Protein AF-A0A959JBS9-F1 (afdb_monomer_lite)

Radius of gyration: 13.2 Å; chains: 1; bounding box: 31×28×34 Å

pLDDT: mean 89.51, std 10.74, range [51.62, 97.69]

Structure (mmCIF, N/CA/C/O backbone):
data_AF-A0A959JBS9-F1
#
_entry.id   AF-A0A959JBS9-F1
#
loop_
_atom_site.group_PDB
_atom_site.id
_atom_site.type_symbol
_atom_site.label_atom_id
_atom_site.label_alt_id
_atom_site.label_comp_id
_atom_site.label_asym_id
_atom_site.label_entity_id
_atom_site.label_seq_id
_atom_site.pdbx_PDB_ins_code
_atom_site.Cartn_x
_atom_site.Cartn_y
_atom_site.Cartn_z
_atom_site.occupancy
_atom_site.B_iso_or_equiv
_atom_site.auth_seq_id
_atom_site.auth_comp_id
_atom_site.auth_asym_id
_atom_site.auth_atom_id
_atom_site.pdbx_PDB_model_num
ATOM 1 N N . MET A 1 1 ? 1.999 16.649 13.723 1.00 51.62 1 MET A N 1
ATOM 2 C CA . MET A 1 1 ? 1.954 15.556 12.730 1.00 51.62 1 MET A CA 1
ATOM 3 C C . MET A 1 1 ? 1.996 14.256 13.502 1.00 51.62 1 MET A C 1
ATOM 5 O O . MET A 1 1 ? 2.978 14.032 14.201 1.00 51.62 1 MET A O 1
ATOM 9 N N . ASP A 1 2 ? 0.934 13.455 13.435 1.00 60.19 2 ASP A N 1
ATOM 10 C CA . ASP A 1 2 ? 0.930 12.122 14.043 1.00 60.19 2 ASP A CA 1
ATOM 11 C C . ASP A 1 2 ? 1.984 11.254 13.348 1.00 60.19 2 ASP A C 1
ATOM 13 O O . ASP A 1 2 ? 2.067 11.214 12.117 1.00 60.19 2 ASP A O 1
ATOM 17 N N . LYS A 1 3 ? 2.834 10.591 14.133 1.00 76.19 3 LYS A N 1
ATOM 18 C CA . LYS A 1 3 ? 3.860 9.693 13.602 1.00 76.19 3 LYS A CA 1
ATOM 19 C C . LYS A 1 3 ? 3.189 8.391 13.168 1.00 76.19 3 LYS A C 1
ATOM 21 O O . LYS A 1 3 ? 2.610 7.698 13.996 1.00 76.19 3 LYS A O 1
ATOM 26 N N . ILE A 1 4 ? 3.296 8.057 11.885 1.00 83.06 4 ILE A N 1
ATOM 27 C CA . ILE A 1 4 ? 2.775 6.797 11.340 1.00 83.06 4 ILE A CA 1
ATOM 28 C C . ILE A 1 4 ? 3.695 5.655 11.755 1.00 83.06 4 ILE A C 1
ATOM 30 O O . ILE A 1 4 ? 4.914 5.737 11.579 1.00 83.06 4 ILE A O 1
ATOM 34 N N . ILE A 1 5 ? 3.107 4.589 12.291 1.00 88.75 5 ILE A N 1
ATOM 35 C CA . ILE A 1 5 ? 3.822 3.355 12.613 1.00 88.75 5 ILE A CA 1
ATOM 36 C C . ILE A 1 5 ? 3.785 2.473 11.365 1.00 88.75 5 ILE A C 1
ATOM 38 O O . ILE A 1 5 ? 2.729 1.990 10.979 1.00 88.75 5 ILE A O 1
ATOM 42 N N . SER A 1 6 ? 4.920 2.295 10.695 1.00 87.56 6 SER A N 1
ATOM 43 C CA . SER A 1 6 ? 4.997 1.515 9.457 1.00 87.56 6 SER A CA 1
ATOM 44 C C . 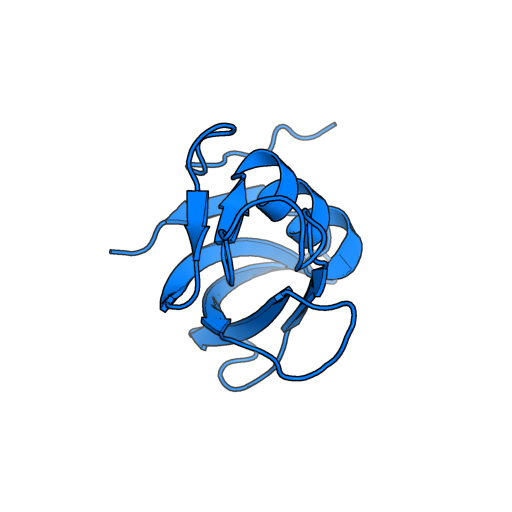SER A 1 6 ? 6.075 0.449 9.568 1.00 87.56 6 SER A C 1
ATOM 46 O O . SER A 1 6 ? 7.209 0.766 9.927 1.00 87.56 6 SER A O 1
ATOM 48 N N . GLN A 1 7 ? 5.734 -0.791 9.214 1.00 91.44 7 GLN A N 1
ATOM 49 C CA . GLN A 1 7 ? 6.707 -1.877 9.056 1.00 91.44 7 GLN A CA 1
ATOM 50 C C . GLN A 1 7 ? 7.391 -1.873 7.683 1.00 91.44 7 GLN A C 1
ATOM 52 O O . GLN A 1 7 ? 8.401 -2.558 7.515 1.00 91.44 7 GLN A O 1
ATOM 57 N N . LEU A 1 8 ? 6.880 -1.090 6.722 1.00 92.06 8 LEU A N 1
ATOM 58 C CA . LEU A 1 8 ? 7.521 -0.917 5.417 1.00 92.06 8 LEU A CA 1
ATOM 59 C C . LEU A 1 8 ? 8.928 -0.343 5.595 1.00 92.06 8 LEU A C 1
ATOM 61 O O . LEU A 1 8 ? 9.093 0.745 6.156 1.00 92.06 8 LEU A O 1
ATOM 65 N N . GLN A 1 9 ? 9.932 -1.056 5.093 1.00 93.94 9 GLN A N 1
ATOM 66 C CA . GLN A 1 9 ? 11.309 -0.584 5.076 1.00 93.94 9 GLN A CA 1
ATOM 67 C C . GLN A 1 9 ? 11.502 0.338 3.862 1.00 93.94 9 GLN A C 1
ATOM 69 O O . GLN A 1 9 ? 11.219 -0.080 2.739 1.00 93.94 9 GLN A O 1
ATOM 74 N N . PRO A 1 10 ? 11.999 1.581 4.033 1.00 90.75 10 PRO A N 1
ATOM 75 C CA . PRO A 1 10 ? 12.052 2.565 2.946 1.00 90.75 10 PRO A CA 1
ATOM 76 C C . PRO A 1 10 ? 12.757 2.091 1.667 1.00 90.75 10 PRO A C 1
ATOM 78 O O . PRO A 1 10 ? 12.330 2.457 0.574 1.00 90.75 10 PRO A O 1
ATOM 81 N N . ASN A 1 11 ? 13.802 1.271 1.812 1.00 90.75 11 ASN A N 1
ATOM 82 C CA . ASN A 1 11 ? 14.644 0.784 0.714 1.00 90.75 11 ASN A CA 1
ATOM 83 C C . ASN A 1 11 ? 14.304 -0.652 0.275 1.00 90.75 11 ASN A C 1
ATOM 85 O O . ASN A 1 11 ? 14.958 -1.191 -0.617 1.00 90.75 11 ASN A O 1
ATOM 89 N N . GLU A 1 12 ? 13.327 -1.296 0.915 1.00 93.62 12 GLU A N 1
ATOM 90 C CA . GLU A 1 12 ? 12.837 -2.606 0.486 1.00 93.62 12 GLU A CA 1
ATOM 91 C C . GLU A 1 12 ? 11.840 -2.434 -0.661 1.00 93.62 12 GLU A C 1
ATOM 93 O O . GLU A 1 12 ? 11.159 -1.410 -0.758 1.00 93.62 12 GLU A O 1
ATOM 98 N N . HIS A 1 13 ? 11.784 -3.427 -1.546 1.00 93.38 13 HIS A N 1
ATOM 99 C CA . HIS A 1 13 ? 10.907 -3.409 -2.708 1.00 93.38 13 HIS A CA 1
ATOM 100 C C . HIS A 1 13 ? 9.691 -4.293 -2.464 1.00 93.38 13 HIS A C 1
ATOM 102 O O . HIS A 1 13 ? 9.814 -5.437 -2.029 1.00 93.38 13 HIS A O 1
ATOM 108 N N . TYR A 1 14 ? 8.523 -3.758 -2.797 1.00 94.88 14 TYR A N 1
ATOM 109 C CA . TYR A 1 14 ? 7.239 -4.431 -2.665 1.00 94.88 14 TYR A CA 1
ATOM 110 C C . TYR A 1 14 ? 6.604 -4.579 -4.043 1.00 94.88 14 TYR A C 1
ATOM 112 O O . TYR A 1 14 ? 6.709 -3.682 -4.884 1.00 94.88 14 TYR A O 1
ATOM 120 N N . GLY A 1 15 ? 5.973 -5.726 -4.273 1.00 94.19 15 GLY A N 1
ATOM 121 C CA . GLY A 1 15 ? 5.447 -6.130 -5.572 1.00 94.19 15 GLY A CA 1
ATOM 122 C C . GLY A 1 15 ? 3.999 -6.596 -5.506 1.00 94.19 15 GLY A C 1
ATOM 123 O O . GLY A 1 15 ? 3.348 -6.556 -4.460 1.00 94.19 15 GLY A O 1
ATOM 124 N N . CYS A 1 16 ? 3.501 -7.101 -6.634 1.00 93.75 16 CYS A N 1
ATOM 125 C CA . CYS A 1 16 ? 2.206 -7.777 -6.661 1.00 93.75 16 CYS A CA 1
ATOM 126 C C . CYS A 1 16 ? 2.171 -8.944 -5.663 1.00 93.75 16 CYS A C 1
ATOM 128 O O . CYS A 1 16 ? 3.128 -9.705 -5.535 1.00 93.75 16 CYS A O 1
ATOM 130 N N . GLY A 1 17 ? 1.044 -9.102 -4.978 1.00 94.50 17 GLY A N 1
ATOM 131 C CA . GLY A 1 17 ? 0.845 -10.113 -3.946 1.00 94.50 17 GLY A CA 1
ATOM 132 C C . GLY A 1 17 ? 1.245 -9.665 -2.540 1.00 94.50 17 GLY A C 1
ATOM 133 O O . GLY A 1 17 ? 0.856 -10.330 -1.581 1.00 94.50 17 GLY A O 1
ATOM 134 N N . THR A 1 18 ? 1.954 -8.538 -2.381 1.00 96.44 18 THR A N 1
ATOM 135 C CA . THR A 1 18 ? 2.220 -7.965 -1.055 1.00 96.44 18 THR A CA 1
ATOM 136 C C . THR A 1 18 ? 0.900 -7.651 -0.354 1.00 96.44 18 THR A C 1
ATOM 138 O O . THR A 1 18 ? 0.030 -6.981 -0.915 1.00 96.44 18 THR A O 1
ATOM 141 N N . ARG A 1 19 ? 0.758 -8.138 0.884 1.00 97.62 19 ARG A N 1
ATOM 142 C CA . ARG A 1 19 ? -0.413 -7.902 1.730 1.00 97.62 19 ARG A CA 1
ATOM 143 C C . ARG A 1 19 ? -0.084 -6.914 2.833 1.00 97.62 19 ARG A C 1
ATOM 145 O O . ARG A 1 19 ? 0.939 -7.035 3.507 1.00 97.62 19 ARG A O 1
ATOM 152 N N . LEU A 1 20 ? -0.982 -5.962 3.022 1.00 97.06 20 LEU A N 1
ATOM 153 C CA . LEU A 1 20 ? -0.837 -4.873 3.973 1.00 97.06 20 LEU A CA 1
ATOM 154 C C . LEU A 1 20 ? -2.066 -4.833 4.858 1.00 97.06 20 LEU A C 1
ATOM 156 O O . LEU A 1 20 ? -3.184 -4.859 4.355 1.00 97.06 20 LEU A O 1
ATOM 160 N N . ARG A 1 21 ? -1.867 -4.705 6.162 1.00 97.25 21 ARG A N 1
ATOM 161 C CA . ARG A 1 21 ? -2.921 -4.277 7.069 1.00 97.25 21 ARG A CA 1
ATOM 162 C C . ARG A 1 21 ? -2.753 -2.790 7.309 1.00 97.25 21 ARG A C 1
ATOM 164 O O . ARG A 1 21 ? -1.706 -2.365 7.786 1.00 97.25 21 ARG A O 1
ATOM 171 N N . VAL A 1 22 ? -3.775 -2.015 6.983 1.00 96.75 22 VAL A N 1
ATOM 172 C CA . VAL A 1 22 ? -3.799 -0.568 7.184 1.00 96.75 22 VAL A CA 1
ATOM 173 C C . VAL A 1 22 ? -4.806 -0.252 8.278 1.00 96.75 22 VAL A C 1
ATOM 175 O O . VAL A 1 22 ? -5.932 -0.746 8.258 1.00 96.75 22 VAL A O 1
ATOM 178 N N . VAL A 1 23 ? -4.392 0.556 9.248 1.00 95.62 23 VAL A N 1
ATOM 179 C CA . VAL A 1 23 ? -5.281 1.157 10.246 1.00 95.62 23 VAL A CA 1
ATOM 180 C C . VAL A 1 23 ? -5.375 2.638 9.927 1.00 95.62 23 VAL A C 1
ATOM 182 O O . VAL A 1 23 ? -4.348 3.316 9.857 1.00 95.62 23 VAL A O 1
ATOM 185 N N . TYR A 1 24 ? -6.583 3.144 9.708 1.00 94.25 24 TYR A N 1
ATOM 186 C CA . TYR A 1 24 ? -6.823 4.508 9.236 1.00 94.25 24 TYR A CA 1
ATOM 187 C C . TYR A 1 24 ? -8.082 5.095 9.876 1.00 94.25 24 TYR A C 1
ATOM 189 O O . TYR A 1 24 ? -8.837 4.386 10.538 1.00 94.25 24 TYR A O 1
ATOM 197 N N . THR A 1 25 ? -8.286 6.406 9.738 1.00 91.75 25 THR A N 1
ATOM 198 C CA . THR A 1 25 ? -9.473 7.080 10.279 1.00 91.75 25 THR A CA 1
ATOM 199 C C . THR A 1 25 ? -10.369 7.563 9.146 1.00 91.75 25 THR A C 1
ATOM 201 O O . THR A 1 25 ? -9.935 8.374 8.328 1.00 91.75 25 THR A O 1
ATOM 204 N N . HIS A 1 26 ? -11.625 7.123 9.149 1.00 86.38 26 HIS A N 1
ATOM 205 C CA . HIS A 1 26 ? -12.671 7.539 8.218 1.00 86.38 26 HIS A CA 1
ATOM 206 C C . HIS A 1 26 ? -13.862 8.076 9.017 1.00 86.38 26 HIS A C 1
ATOM 208 O O . HIS A 1 26 ? -14.323 7.419 9.945 1.00 86.38 26 HIS A O 1
ATOM 214 N N . ASP A 1 27 ? -14.289 9.310 8.740 1.00 87.81 27 ASP A N 1
ATOM 215 C CA . ASP A 1 27 ? -15.379 9.994 9.459 1.00 87.81 27 ASP A CA 1
ATOM 216 C C . ASP A 1 27 ? -15.254 9.972 10.998 1.00 87.81 27 ASP A C 1
ATOM 218 O O . ASP A 1 27 ? -16.228 9.892 11.743 1.00 87.81 27 ASP A O 1
ATOM 222 N N . GLY A 1 28 ? -14.014 10.052 11.496 1.00 88.06 28 GLY A N 1
ATOM 223 C CA . GLY A 1 28 ? -13.701 10.026 12.930 1.00 88.06 28 GLY A CA 1
ATOM 224 C C . GLY A 1 28 ? -13.664 8.627 13.557 1.00 88.06 28 GLY A C 1
ATOM 225 O O . GLY A 1 28 ? -13.282 8.501 14.721 1.00 88.06 28 GLY A O 1
ATOM 226 N N . ILE A 1 29 ? -13.987 7.579 12.798 1.00 90.19 29 ILE A N 1
ATOM 227 C CA . ILE A 1 29 ? -13.935 6.180 13.228 1.00 90.19 29 ILE A CA 1
ATOM 228 C C . ILE A 1 29 ? -12.602 5.573 12.787 1.00 90.19 29 ILE A C 1
ATOM 230 O O . ILE A 1 29 ? -12.142 5.792 11.668 1.00 90.19 29 ILE A O 1
ATOM 234 N N . THR A 1 30 ? -11.941 4.846 13.691 1.00 92.75 30 THR A N 1
ATOM 235 C CA . THR A 1 30 ? -10.712 4.114 13.357 1.00 92.75 30 THR A CA 1
ATOM 236 C C . THR A 1 30 ? -11.075 2.740 12.826 1.00 92.75 30 THR A C 1
ATOM 238 O O . THR A 1 30 ? -11.627 1.924 13.558 1.00 92.75 30 THR A O 1
ATOM 241 N N . GLU A 1 31 ? -10.718 2.499 11.573 1.00 93.12 31 GLU A N 1
ATOM 242 C CA . GLU A 1 31 ? -10.990 1.270 10.842 1.00 93.12 31 GLU A CA 1
ATOM 243 C C . GLU A 1 31 ? -9.693 0.511 10.567 1.00 93.12 31 GLU A C 1
ATOM 245 O O . GLU A 1 31 ? -8.592 1.074 10.570 1.00 93.12 31 GLU A O 1
ATOM 250 N N . SER A 1 32 ? -9.824 -0.792 10.325 1.00 95.00 32 SER A N 1
ATOM 251 C CA . SER A 1 32 ? -8.716 -1.638 9.899 1.00 95.00 32 SER A CA 1
ATOM 252 C C . SER A 1 32 ? -9.106 -2.433 8.669 1.00 95.00 32 SER A C 1
ATOM 254 O O . SER A 1 32 ? -10.162 -3.061 8.632 1.00 95.00 32 SER A O 1
ATOM 256 N N . GLN A 1 33 ? -8.213 -2.439 7.687 1.00 95.38 33 GLN A N 1
ATOM 257 C CA . GLN A 1 33 ? -8.434 -3.127 6.433 1.00 95.38 33 GLN A CA 1
ATOM 258 C C . GLN A 1 33 ? -7.186 -3.881 6.006 1.00 95.38 33 GLN A C 1
ATOM 260 O O . GLN A 1 33 ? -6.075 -3.348 6.053 1.00 95.38 33 GLN A O 1
ATOM 265 N N . THR A 1 34 ? -7.370 -5.126 5.578 1.00 97.44 34 THR A N 1
ATOM 266 C CA . THR A 1 34 ? -6.302 -5.886 4.934 1.00 97.44 34 THR A CA 1
ATOM 267 C C . THR A 1 34 ? -6.466 -5.766 3.432 1.00 97.44 34 THR A C 1
ATOM 269 O O . THR A 1 34 ? -7.534 -6.042 2.886 1.00 97.44 34 THR A O 1
ATOM 272 N N . CYS A 1 35 ? -5.394 -5.361 2.767 1.00 97.69 35 CYS A N 1
ATOM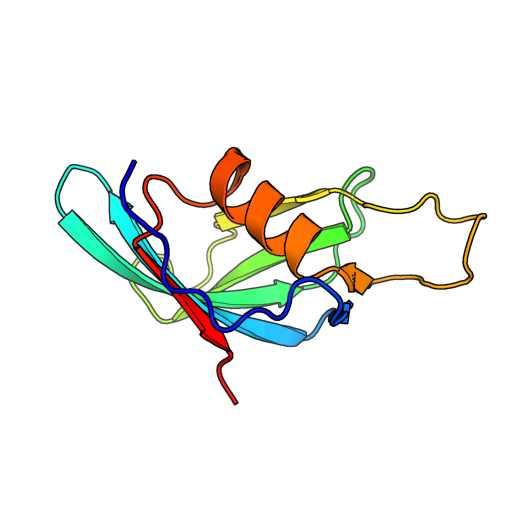 273 C CA . CYS A 1 35 ? -5.346 -5.145 1.335 1.00 97.69 35 CYS A CA 1
ATOM 274 C C . CYS A 1 35 ? -4.258 -5.997 0.694 1.00 97.69 35 CYS A C 1
ATOM 276 O O . CYS A 1 35 ? -3.276 -6.371 1.339 1.00 97.69 35 CYS A O 1
ATOM 278 N N . ILE A 1 36 ? -4.413 -6.258 -0.598 1.00 97.44 36 ILE A N 1
ATOM 279 C CA . ILE A 1 36 ? -3.394 -6.859 -1.449 1.00 97.44 36 ILE A CA 1
ATOM 280 C C . ILE A 1 36 ? -3.049 -5.900 -2.586 1.00 97.44 36 ILE A C 1
ATOM 282 O O . ILE A 1 36 ? -3.931 -5.275 -3.178 1.00 97.44 36 ILE A O 1
ATOM 286 N N . LEU A 1 37 ? -1.759 -5.793 -2.895 1.00 96.94 37 LEU A N 1
ATOM 287 C CA . LEU A 1 37 ? -1.301 -5.127 -4.107 1.00 96.94 37 LEU A CA 1
ATOM 288 C C . LEU A 1 37 ? -1.530 -6.076 -5.280 1.00 96.94 37 LEU A C 1
ATOM 290 O O . LEU A 1 37 ? -0.896 -7.129 -5.361 1.00 96.94 37 LEU A O 1
ATOM 294 N N . ALA A 1 38 ? -2.441 -5.731 -6.177 1.00 94.88 38 ALA A N 1
ATOM 295 C CA . ALA A 1 38 ? -2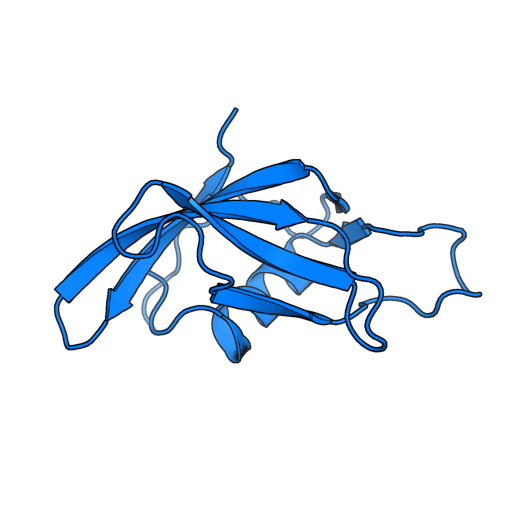.685 -6.497 -7.389 1.00 94.88 38 ALA A CA 1
ATOM 296 C C . ALA A 1 38 ? -2.201 -5.724 -8.614 1.00 94.88 38 ALA A C 1
ATOM 298 O O . ALA A 1 38 ? -2.170 -4.493 -8.624 1.00 94.88 38 ALA A O 1
ATOM 299 N N . ASN A 1 39 ? -1.821 -6.464 -9.654 1.00 91.50 39 ASN A N 1
ATOM 300 C CA . ASN A 1 39 ? -1.406 -5.855 -10.908 1.00 91.50 39 ASN A CA 1
ATOM 301 C C . ASN A 1 39 ? -2.577 -5.089 -11.537 1.00 91.50 39 ASN A C 1
ATOM 303 O O . ASN A 1 39 ? -3.742 -5.452 -11.343 1.00 91.50 39 ASN A O 1
ATOM 307 N N . THR A 1 40 ? -2.260 -4.060 -12.312 1.00 89.44 40 THR A N 1
ATOM 308 C CA . THR A 1 40 ? -3.225 -3.303 -13.111 1.00 89.44 40 THR A CA 1
ATOM 309 C C . THR A 1 40 ? -2.697 -3.125 -14.529 1.00 89.44 40 THR A C 1
ATOM 311 O O . THR A 1 40 ? -1.488 -3.066 -14.756 1.00 89.44 40 THR A O 1
ATOM 314 N N . PHE A 1 41 ? -3.613 -3.073 -15.493 1.00 83.38 41 PHE A N 1
ATOM 315 C CA . PHE A 1 41 ? -3.299 -2.823 -16.901 1.00 83.38 41 PHE A CA 1
ATOM 316 C C . PHE A 1 41 ? -3.450 -1.341 -17.274 1.00 83.38 41 PHE A C 1
ATOM 318 O O . PHE A 1 41 ? -3.238 -0.974 -18.425 1.00 83.38 41 PHE A O 1
ATOM 325 N N . GLU A 1 42 ? -3.826 -0.496 -16.312 1.00 82.00 42 GLU A N 1
ATOM 326 C CA . GLU A 1 42 ? -4.062 0.929 -16.524 1.00 82.00 42 GLU A CA 1
ATOM 327 C C . GLU A 1 42 ? -2.773 1.735 -16.330 1.00 82.00 42 GLU A C 1
ATOM 329 O O . GLU A 1 42 ? -2.216 1.792 -15.235 1.00 82.00 42 GLU A O 1
ATOM 334 N N . ASP A 1 43 ? -2.310 2.393 -17.390 1.00 80.88 43 ASP A N 1
ATOM 335 C CA . ASP A 1 43 ? -1.275 3.429 -17.316 1.00 80.88 43 ASP A CA 1
ATOM 336 C C . ASP A 1 43 ? -1.904 4.714 -16.730 1.00 80.88 43 ASP A C 1
ATOM 338 O O . ASP A 1 43 ? -2.995 5.086 -17.180 1.00 80.88 43 ASP A O 1
ATOM 342 N N . PRO A 1 44 ? -1.322 5.382 -15.706 1.00 89.12 44 PRO A N 1
ATOM 343 C CA . PRO A 1 44 ? 0.057 5.301 -15.187 1.00 89.12 44 PRO A CA 1
ATOM 344 C C . PRO A 1 44 ? 0.237 4.496 -13.891 1.00 89.12 44 PRO A C 1
ATOM 346 O O . PRO A 1 44 ? 1.144 4.758 -13.090 1.00 89.12 44 PRO A O 1
ATOM 349 N N . PHE A 1 45 ? -0.634 3.527 -13.629 1.00 92.00 45 PHE A N 1
ATOM 350 C CA . PHE A 1 45 ? -0.645 2.796 -12.369 1.00 92.00 45 PHE A CA 1
ATOM 351 C C . PHE A 1 45 ? 0.224 1.532 -12.405 1.00 92.00 45 PHE A C 1
ATOM 353 O O . PHE A 1 45 ? 0.415 0.874 -13.431 1.00 92.00 45 PHE A O 1
ATOM 360 N N . LEU A 1 46 ? 0.803 1.231 -11.244 1.00 92.56 46 LEU A N 1
ATOM 361 C CA . LEU A 1 46 ? 1.611 0.050 -10.965 1.00 92.56 46 LEU A CA 1
ATOM 362 C C . LEU A 1 46 ? 0.778 -1.022 -10.264 1.00 92.56 46 LEU A C 1
ATOM 364 O O . LEU A 1 46 ? 0.821 -2.186 -10.652 1.00 92.56 46 LEU A O 1
ATOM 368 N N . PHE A 1 47 ? 0.010 -0.620 -9.249 1.00 95.25 47 PHE A N 1
ATOM 369 C CA . PHE A 1 47 ? -0.857 -1.517 -8.492 1.00 95.25 47 PHE A CA 1
ATOM 370 C C . PHE A 1 47 ? -2.256 -0.934 -8.353 1.00 95.25 47 PHE A C 1
ATOM 372 O O . PHE A 1 47 ? -2.419 0.272 -8.177 1.00 95.25 47 PHE A O 1
ATOM 379 N N . GLN A 1 48 ? -3.247 -1.814 -8.342 1.00 96.00 48 GLN A N 1
ATOM 380 C CA . GLN A 1 48 ? -4.526 -1.563 -7.687 1.00 96.00 48 GLN A CA 1
ATOM 381 C C . GLN A 1 48 ? -4.459 -2.132 -6.261 1.00 96.00 48 GLN A C 1
ATOM 383 O O . GLN A 1 48 ? -3.924 -3.223 -6.040 1.00 96.00 48 GLN A O 1
ATOM 388 N N . VAL A 1 49 ? -4.966 -1.384 -5.285 1.00 97.19 49 VAL A N 1
ATOM 389 C CA . VAL A 1 49 ? -5.022 -1.789 -3.876 1.00 97.19 49 VAL A CA 1
ATOM 390 C C . VAL A 1 49 ? -6.404 -2.369 -3.618 1.00 97.19 49 VAL A C 1
ATOM 392 O O . VAL A 1 49 ? -7.387 -1.635 -3.571 1.00 97.19 49 VAL A O 1
ATOM 395 N N . ILE A 1 50 ? -6.483 -3.691 -3.487 1.00 96.94 50 ILE A N 1
ATOM 396 C CA . ILE A 1 50 ? -7.756 -4.397 -3.311 1.00 96.94 50 ILE A CA 1
ATOM 397 C C . ILE A 1 50 ? -7.913 -4.764 -1.844 1.00 96.94 50 ILE A C 1
ATOM 399 O O . ILE A 1 50 ? -7.044 -5.439 -1.288 1.00 96.94 50 ILE A O 1
ATOM 403 N N . SER A 1 51 ? -9.028 -4.376 -1.230 1.00 96.88 51 SER A N 1
ATOM 404 C CA . SER A 1 51 ? -9.386 -4.865 0.095 1.00 96.88 51 SER A CA 1
ATOM 405 C C . SER A 1 51 ? -9.807 -6.330 0.023 1.00 96.88 51 SER A C 1
ATOM 407 O O . SER A 1 51 ? -10.680 -6.707 -0.755 1.00 96.88 51 SER A O 1
ATOM 409 N N . ILE A 1 52 ? -9.189 -7.161 0.858 1.00 96.69 52 ILE A N 1
ATOM 410 C CA . ILE A 1 52 ? -9.486 -8.595 0.965 1.00 96.69 52 ILE A CA 1
ATOM 411 C C . ILE A 1 52 ? -10.111 -8.969 2.313 1.00 96.69 52 ILE A C 1
ATOM 413 O O . ILE A 1 52 ? -10.666 -10.056 2.448 1.00 96.69 52 ILE A O 1
ATOM 417 N N . ASP A 1 53 ? -10.037 -8.079 3.302 1.00 96.00 53 ASP A N 1
ATOM 418 C CA . ASP A 1 53 ? -10.681 -8.222 4.609 1.00 96.00 53 ASP A CA 1
ATOM 419 C C . ASP A 1 53 ? -10.910 -6.838 5.243 1.00 96.00 53 ASP A C 1
ATOM 421 O O . ASP A 1 53 ? -10.103 -5.924 5.038 1.00 96.00 53 ASP A O 1
ATOM 425 N N . GLY A 1 54 ? -11.989 -6.690 6.014 1.00 90.88 54 GLY A N 1
ATOM 426 C CA . GLY A 1 54 ? -12.440 -5.422 6.604 1.00 90.88 54 GLY A CA 1
ATOM 427 C C . GLY A 1 54 ? -13.702 -4.837 5.954 1.00 90.88 54 GLY A C 1
ATOM 428 O O . GLY A 1 54 ? -14.400 -5.509 5.194 1.00 90.88 54 GLY A O 1
ATOM 429 N N . TYR A 1 55 ? -13.997 -3.573 6.276 1.00 84.38 55 TYR A N 1
ATOM 430 C CA . TYR A 1 55 ? -15.271 -2.906 5.968 1.00 84.38 55 TYR A CA 1
ATOM 431 C C . TYR A 1 55 ? -15.636 -2.897 4.471 1.00 84.38 55 TYR A C 1
ATOM 433 O O . TYR A 1 55 ? -16.778 -3.199 4.132 1.00 84.38 55 TYR A O 1
ATOM 441 N N . HIS A 1 56 ? -14.679 -2.642 3.570 1.00 88.31 56 HIS A N 1
ATOM 442 C CA . HIS A 1 56 ? -14.923 -2.676 2.119 1.00 88.31 56 HIS A CA 1
ATOM 443 C C . HIS A 1 56 ? -14.358 -3.925 1.416 1.00 88.31 56 HIS A C 1
ATOM 445 O O . HIS A 1 56 ? -13.921 -3.835 0.266 1.00 88.31 56 HIS A O 1
ATOM 451 N N . SER A 1 57 ? -14.327 -5.092 2.070 1.00 92.75 57 SER A N 1
ATOM 452 C CA . SER A 1 57 ? -13.786 -6.311 1.444 1.00 92.75 57 SER A CA 1
ATOM 453 C C . SER A 1 57 ? -14.392 -6.572 0.053 1.00 92.75 57 SER A C 1
ATOM 455 O O . SER A 1 57 ? -15.607 -6.507 -0.138 1.00 92.75 57 SER A O 1
ATOM 457 N N . GLY A 1 58 ? -13.526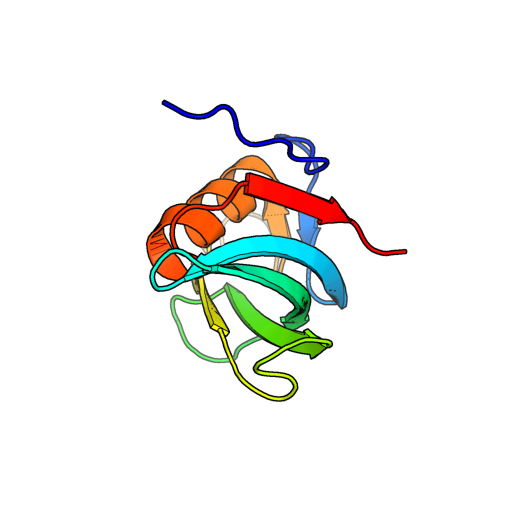 -6.830 -0.930 1.00 91.31 58 GLY A N 1
ATOM 458 C CA . GLY A 1 58 ? -13.873 -6.975 -2.346 1.00 91.31 58 GLY A CA 1
ATOM 459 C C . GLY A 1 58 ? -13.798 -5.683 -3.168 1.00 91.31 58 GLY A C 1
ATOM 460 O O . GLY A 1 58 ? -13.900 -5.752 -4.392 1.00 91.31 58 GLY A O 1
ATOM 461 N N . SER A 1 59 ? -13.592 -4.525 -2.535 1.00 95.25 59 SER A N 1
ATOM 462 C CA . SER A 1 59 ? -13.486 -3.228 -3.217 1.00 95.25 59 SER A CA 1
ATOM 463 C C . SER A 1 59 ? -12.044 -2.868 -3.582 1.00 95.25 59 SER A C 1
ATOM 465 O O . SER A 1 59 ? -11.084 -3.321 -2.955 1.00 95.25 59 SER A O 1
ATOM 467 N N . VAL A 1 60 ? -11.897 -2.011 -4.595 1.00 96.12 60 VAL A N 1
ATOM 468 C CA . VAL A 1 60 ? -10.637 -1.320 -4.899 1.00 96.12 60 VAL A CA 1
ATOM 469 C C . VAL A 1 60 ? -10.591 -0.039 -4.069 1.00 96.12 60 VAL A C 1
ATOM 471 O O . VAL A 1 60 ? -11.408 0.853 -4.275 1.00 96.12 60 VAL A O 1
ATOM 474 N N . GLU A 1 61 ? -9.632 0.055 -3.151 1.00 94.94 61 GLU A N 1
ATOM 475 C CA . GLU A 1 61 ? -9.434 1.242 -2.302 1.00 94.94 61 GLU A CA 1
ATOM 476 C C . GLU A 1 61 ? -8.751 2.380 -3.064 1.00 94.94 61 GLU A C 1
ATOM 478 O O . GLU A 1 61 ? -8.928 3.557 -2.766 1.00 94.94 61 GLU A O 1
ATOM 483 N N . GLY A 1 62 ? -7.940 2.035 -4.061 1.00 95.44 62 GLY A N 1
ATOM 484 C CA . GLY A 1 62 ? -7.239 3.010 -4.875 1.00 95.44 62 GLY A CA 1
ATOM 485 C C . GLY A 1 62 ? -6.120 2.386 -5.688 1.00 95.44 62 GLY A C 1
ATOM 486 O O . GLY A 1 62 ? -6.024 1.167 -5.833 1.00 95.44 62 GLY A O 1
ATOM 487 N N . TYR A 1 63 ? -5.256 3.245 -6.214 1.00 96.62 63 TYR A N 1
ATOM 488 C CA . TYR A 1 63 ? -4.189 2.853 -7.124 1.00 96.62 63 TYR A CA 1
ATOM 489 C C . TYR A 1 63 ? -2.868 3.493 -6.708 1.00 96.62 63 TYR A C 1
ATOM 491 O O . TYR A 1 63 ? -2.835 4.635 -6.247 1.00 96.62 63 TYR A O 1
ATOM 499 N N . ILE A 1 64 ? -1.781 2.753 -6.909 1.00 95.88 64 ILE A N 1
ATOM 500 C CA . ILE A 1 64 ? -0.404 3.194 -6.682 1.00 95.88 64 ILE A CA 1
ATOM 501 C C . ILE A 1 64 ? 0.220 3.473 -8.043 1.00 95.88 64 ILE A C 1
ATOM 503 O O . ILE A 1 64 ? 0.218 2.597 -8.910 1.00 95.88 64 ILE A O 1
ATOM 507 N N . ARG A 1 65 ? 0.750 4.677 -8.251 1.00 94.31 65 ARG A N 1
ATOM 508 C CA . ARG A 1 65 ? 1.426 5.056 -9.499 1.00 94.31 65 ARG A CA 1
ATOM 509 C C . ARG A 1 65 ? 2.776 4.372 -9.657 1.00 94.31 65 ARG A C 1
ATOM 511 O O . ARG A 1 65 ? 3.427 4.011 -8.674 1.00 94.31 65 ARG A O 1
ATOM 518 N N . ARG A 1 66 ? 3.221 4.247 -10.907 1.00 90.81 66 ARG A N 1
ATOM 519 C CA . ARG A 1 66 ? 4.581 3.796 -11.227 1.00 90.81 66 ARG A CA 1
ATOM 520 C C . ARG A 1 66 ? 5.616 4.765 -10.652 1.00 90.81 66 ARG A C 1
ATOM 522 O O . ARG A 1 66 ? 5.451 5.977 -10.735 1.00 90.81 66 ARG A O 1
ATOM 529 N N . GLN A 1 67 ? 6.656 4.202 -10.039 1.00 90.19 67 GLN A N 1
ATOM 530 C CA . GLN A 1 67 ? 7.821 4.946 -9.548 1.00 90.19 67 GLN A CA 1
ATOM 531 C C . GLN A 1 67 ? 8.895 5.099 -10.630 1.00 90.19 67 GLN A C 1
ATOM 533 O O . GLN A 1 67 ? 9.603 6.100 -10.656 1.00 90.19 67 GLN A O 1
ATOM 538 N N . TYR A 1 68 ? 9.020 4.086 -11.485 1.00 84.50 68 TYR A N 1
ATOM 539 C CA . TYR A 1 68 ? 10.045 3.975 -12.513 1.00 84.50 68 TYR A CA 1
ATOM 540 C C . TYR A 1 68 ? 9.378 3.829 -13.879 1.00 84.50 68 TYR A C 1
ATOM 542 O O . TYR A 1 68 ? 8.350 3.146 -13.991 1.00 84.50 68 TYR A O 1
ATOM 550 N N . ASP A 1 69 ? 9.978 4.430 -14.903 1.00 72.62 69 ASP A N 1
ATOM 551 C CA . ASP A 1 69 ? 9.559 4.235 -16.287 1.00 72.62 69 ASP A CA 1
ATOM 552 C C . ASP A 1 69 ? 9.847 2.793 -16.733 1.00 72.62 69 ASP A C 1
ATOM 554 O O . ASP A 1 69 ? 10.789 2.150 -16.258 1.00 72.62 69 ASP A O 1
ATOM 558 N N . GLN A 1 70 ? 9.014 2.257 -17.636 1.00 63.56 70 GLN A N 1
ATOM 559 C CA . GLN A 1 70 ? 9.101 0.851 -18.067 1.00 63.56 70 GLN A CA 1
ATOM 560 C C . GLN A 1 70 ? 10.471 0.485 -18.662 1.00 63.56 70 GLN A C 1
ATOM 562 O O . GLN A 1 70 ? 10.898 -0.662 -18.528 1.00 63.56 70 GLN A O 1
ATOM 567 N N . ASP A 1 71 ? 11.164 1.457 -19.255 1.00 59.53 71 ASP A N 1
ATOM 568 C CA . ASP A 1 71 ? 12.412 1.245 -19.989 1.00 59.53 71 ASP A CA 1
ATOM 569 C C . ASP A 1 71 ? 13.673 1.322 -19.113 1.00 59.53 71 ASP A C 1
ATOM 571 O O . ASP A 1 71 ? 14.724 0.816 -19.508 1.00 59.53 71 ASP A O 1
ATOM 575 N N . GLU A 1 72 ? 13.610 1.924 -17.919 1.00 56.94 72 GLU A N 1
ATOM 576 C CA . GLU A 1 72 ? 14.838 2.316 -17.211 1.00 56.94 72 GLU A CA 1
ATOM 577 C C . GLU A 1 72 ? 15.478 1.211 -16.355 1.00 56.94 72 GLU A C 1
ATOM 579 O O . GLU A 1 72 ? 16.665 1.312 -16.046 1.00 56.94 72 GLU A O 1
ATOM 584 N N . LEU A 1 73 ? 14.762 0.144 -15.961 1.00 52.97 73 LEU A N 1
ATOM 585 C CA . LEU A 1 73 ? 15.276 -0.733 -14.889 1.00 52.97 73 LEU A CA 1
ATOM 586 C C . LEU A 1 73 ? 15.042 -2.248 -15.012 1.00 52.97 73 LEU A C 1
ATOM 588 O O . LEU A 1 73 ? 15.481 -2.973 -14.122 1.00 52.97 73 LEU A O 1
ATOM 592 N N . ASN A 1 74 ? 14.350 -2.778 -16.033 1.00 56.09 74 ASN A N 1
ATOM 593 C CA . ASN A 1 74 ? 13.838 -4.173 -16.025 1.00 56.09 74 ASN A CA 1
ATOM 594 C C . ASN A 1 74 ? 13.024 -4.536 -14.750 1.00 56.09 74 ASN A C 1
ATOM 596 O O . ASN A 1 74 ? 12.635 -5.688 -14.555 1.00 56.09 74 ASN A O 1
ATOM 600 N N . MET A 1 75 ? 12.735 -3.561 -13.881 1.00 59.78 75 MET A N 1
ATOM 601 C CA . MET A 1 75 ? 11.996 -3.695 -12.629 1.00 59.78 75 MET A CA 1
ATOM 602 C C . MET A 1 75 ? 10.514 -3.488 -12.910 1.00 59.78 75 MET A C 1
ATOM 604 O O . MET A 1 75 ? 9.885 -2.519 -12.490 1.00 59.78 75 MET A O 1
ATOM 608 N N . THR A 1 76 ? 9.951 -4.408 -13.683 1.00 66.00 76 THR A N 1
ATOM 609 C CA . THR A 1 76 ? 8.516 -4.410 -13.936 1.00 66.00 76 THR A CA 1
ATOM 610 C C . THR A 1 76 ? 7.798 -4.893 -12.668 1.00 66.00 76 THR A C 1
ATOM 612 O O . THR A 1 76 ? 8.112 -5.948 -12.124 1.00 66.00 76 THR A O 1
ATOM 615 N N . ASN A 1 77 ? 6.824 -4.116 -12.183 1.00 80.56 77 ASN A N 1
ATOM 616 C CA . ASN A 1 77 ? 5.877 -4.502 -11.119 1.00 80.56 77 ASN A CA 1
ATOM 617 C C . ASN A 1 77 ? 6.381 -4.458 -9.660 1.00 80.56 77 ASN A C 1
ATOM 619 O O . ASN A 1 77 ? 5.859 -5.197 -8.820 1.00 80.56 77 ASN A O 1
ATOM 623 N N . ILE A 1 78 ? 7.338 -3.581 -9.333 1.00 90.88 78 ILE A N 1
ATOM 624 C CA . ILE A 1 78 ? 7.766 -3.299 -7.949 1.00 90.88 78 ILE A CA 1
ATOM 625 C C . ILE A 1 78 ? 7.936 -1.795 -7.688 1.00 90.88 78 ILE A C 1
ATOM 627 O O . ILE A 1 78 ? 8.172 -1.024 -8.615 1.00 90.88 78 ILE A O 1
ATOM 631 N N . CYS A 1 79 ? 7.837 -1.379 -6.425 1.00 92.44 79 CYS A N 1
ATOM 632 C CA . CYS A 1 79 ? 8.207 -0.033 -5.967 1.00 92.44 79 CYS A CA 1
ATOM 633 C C . CYS A 1 79 ? 8.882 -0.089 -4.592 1.00 92.44 79 CYS A C 1
ATOM 635 O O . CYS A 1 79 ? 8.756 -1.087 -3.875 1.00 92.44 79 CYS A O 1
ATOM 637 N N . SER A 1 80 ? 9.598 0.970 -4.218 1.00 94.69 80 SER A N 1
ATOM 638 C CA . SER A 1 80 ? 10.218 1.076 -2.898 1.00 94.69 80 SER A CA 1
ATOM 639 C C . SER A 1 80 ? 9.177 1.289 -1.794 1.00 94.69 80 SER A C 1
ATOM 641 O O . SER A 1 80 ? 8.121 1.890 -2.009 1.00 94.69 80 SER A O 1
ATOM 643 N N . GLY A 1 81 ? 9.491 0.865 -0.568 1.00 95.38 81 GLY A N 1
ATOM 644 C CA . GLY A 1 81 ? 8.634 1.090 0.599 1.00 95.38 81 GLY A CA 1
ATOM 645 C C . GLY A 1 81 ? 8.330 2.563 0.859 1.00 95.38 81 GLY A C 1
ATOM 646 O O . GLY A 1 81 ? 7.224 2.899 1.280 1.00 95.38 81 GLY A O 1
ATOM 647 N N . SER A 1 82 ? 9.280 3.456 0.567 1.00 95.56 82 SER A N 1
ATOM 648 C CA . SER A 1 82 ? 9.071 4.906 0.642 1.00 95.56 82 SER A CA 1
ATOM 649 C C . SER A 1 82 ? 8.008 5.408 -0.341 1.00 95.56 82 SER A C 1
ATOM 651 O O . SER A 1 82 ? 7.152 6.199 0.055 1.00 95.56 82 SER A O 1
ATOM 653 N N . HIS A 1 83 ? 8.027 4.924 -1.587 1.00 95.88 83 HIS A N 1
ATOM 654 C CA . HIS A 1 83 ? 7.052 5.280 -2.620 1.00 95.88 83 HIS A CA 1
ATOM 655 C C . HIS A 1 83 ? 5.671 4.704 -2.313 1.00 95.88 83 HIS A C 1
ATOM 657 O O . HIS A 1 83 ? 4.675 5.423 -2.346 1.00 95.88 83 HIS A O 1
ATOM 663 N N . LEU A 1 84 ? 5.613 3.430 -1.913 1.00 96.44 84 LEU A N 1
ATOM 664 C CA . LEU A 1 84 ? 4.370 2.782 -1.500 1.00 96.44 84 LEU A CA 1
ATOM 665 C C . LEU A 1 84 ? 3.701 3.533 -0.341 1.00 96.44 84 LEU A C 1
ATOM 667 O O . LEU A 1 84 ? 2.503 3.806 -0.375 1.00 96.44 84 LEU A O 1
ATOM 671 N N . LEU A 1 85 ? 4.482 3.905 0.676 1.00 96.12 85 LEU A N 1
ATOM 672 C CA . LEU A 1 85 ? 3.994 4.660 1.826 1.00 96.12 85 LEU A CA 1
ATOM 673 C C . LEU A 1 85 ? 3.481 6.056 1.439 1.00 96.12 85 LEU A C 1
ATOM 675 O O . LEU A 1 85 ? 2.525 6.535 2.049 1.00 96.12 85 LEU A O 1
ATOM 679 N N . LEU A 1 86 ? 4.125 6.718 0.476 1.00 95.62 86 LEU A N 1
ATOM 680 C CA . LEU A 1 86 ? 3.697 8.018 -0.038 1.00 95.62 86 LEU A CA 1
ATOM 681 C C . LEU A 1 86 ? 2.333 7.902 -0.727 1.00 95.62 86 LEU A C 1
ATOM 683 O O . LEU A 1 86 ? 1.374 8.550 -0.314 1.00 95.62 86 LEU A O 1
ATOM 687 N N . GLU A 1 87 ? 2.227 7.015 -1.712 1.00 96.75 87 GLU A N 1
ATOM 688 C CA . GLU A 1 87 ? 1.020 6.853 -2.525 1.00 96.75 87 GLU A CA 1
ATOM 689 C C . GLU A 1 87 ? -0.177 6.362 -1.692 1.00 96.75 87 GLU A C 1
ATOM 691 O O . GLU A 1 87 ? -1.288 6.864 -1.861 1.00 96.75 87 GLU A O 1
ATOM 696 N N . LEU A 1 88 ? 0.038 5.464 -0.719 1.00 95.94 88 LEU A N 1
ATOM 697 C CA . LEU A 1 88 ? -1.020 5.036 0.205 1.00 95.94 88 LEU A CA 1
ATOM 698 C C . LEU A 1 88 ? -1.606 6.209 1.003 1.00 95.94 88 LEU A C 1
ATOM 700 O O . LEU A 1 88 ? -2.821 6.270 1.179 1.00 95.94 88 LEU A O 1
ATOM 704 N N . LYS A 1 89 ? -0.768 7.143 1.472 1.00 93.94 89 LYS A N 1
ATOM 705 C CA . LYS A 1 89 ? -1.218 8.318 2.239 1.00 93.94 89 LYS A CA 1
ATOM 706 C C . LYS A 1 89 ? -1.904 9.362 1.376 1.00 93.94 89 LYS A C 1
ATOM 708 O O . LYS A 1 89 ? -2.836 10.012 1.834 1.00 93.94 89 LYS A O 1
ATOM 713 N N . GLU A 1 90 ? -1.380 9.590 0.179 1.00 93.69 90 GLU A N 1
ATOM 714 C CA . GLU A 1 90 ? -1.841 10.688 -0.668 1.00 93.69 90 GLU A CA 1
ATOM 715 C C . GLU A 1 90 ? -3.068 10.314 -1.501 1.00 93.69 90 GLU A C 1
ATOM 717 O O . GLU A 1 90 ? -3.813 11.206 -1.907 1.00 93.69 90 GLU A O 1
ATOM 722 N N . ARG A 1 91 ? -3.280 9.018 -1.777 1.00 92.62 91 ARG A N 1
ATOM 723 C CA . ARG A 1 91 ? -4.279 8.576 -2.765 1.00 92.62 91 ARG A CA 1
ATOM 724 C C . ARG A 1 91 ? -5.259 7.519 -2.299 1.00 92.62 91 ARG A C 1
ATOM 726 O O . ARG A 1 91 ? -6.327 7.441 -2.892 1.00 92.62 91 ARG A O 1
ATOM 733 N N . VAL A 1 92 ? -4.897 6.697 -1.315 1.00 93.19 92 VAL A N 1
ATOM 734 C CA . VAL A 1 92 ? -5.682 5.501 -0.973 1.00 93.19 92 VAL A CA 1
ATOM 735 C C . VAL A 1 92 ? -6.416 5.689 0.350 1.00 93.19 92 VAL A C 1
ATOM 737 O O . VAL A 1 92 ? -7.637 5.615 0.393 1.00 93.19 92 VAL A O 1
ATOM 740 N N . PHE A 1 93 ? -5.697 6.007 1.429 1.00 93.50 93 PHE A N 1
ATOM 741 C CA . PHE A 1 93 ? -6.277 6.085 2.769 1.00 93.50 93 PHE A CA 1
ATOM 742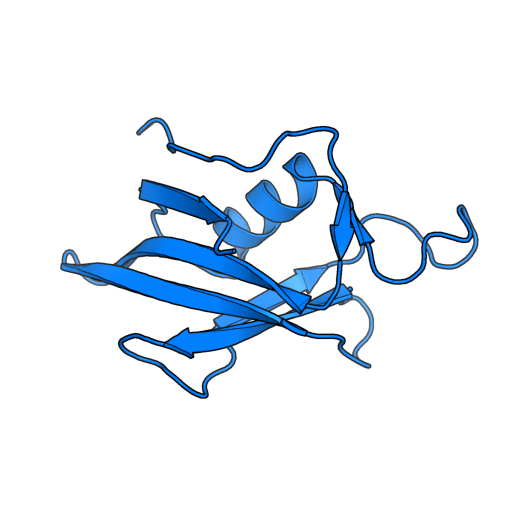 C C . PHE A 1 93 ? -6.100 7.459 3.400 1.00 93.50 93 PHE A C 1
ATOM 744 O O . PHE A 1 93 ? -5.012 8.034 3.412 1.00 93.50 93 PHE A O 1
ATOM 751 N N . GLN A 1 94 ? -7.164 7.948 4.031 1.00 88.88 94 GLN A N 1
ATOM 752 C CA . GLN A 1 94 ? -7.121 9.169 4.828 1.00 88.88 94 GLN A CA 1
ATOM 753 C C . GLN A 1 94 ? -6.616 8.871 6.243 1.00 88.88 94 GLN A C 1
ATOM 755 O O . GLN A 1 94 ? -7.052 7.921 6.886 1.00 88.88 94 GLN A O 1
ATOM 760 N N . ASN A 1 95 ? -5.720 9.717 6.763 1.00 91.12 95 ASN A N 1
ATOM 761 C CA . ASN A 1 95 ? -5.279 9.681 8.164 1.00 91.12 95 ASN A CA 1
ATOM 762 C C . ASN A 1 95 ? -4.777 8.304 8.643 1.00 91.12 95 ASN A C 1
ATOM 764 O O . ASN A 1 95 ? -5.167 7.828 9.712 1.00 91.12 95 ASN A O 1
ATOM 768 N N . ILE A 1 96 ? -3.892 7.673 7.865 1.00 94.19 96 ILE A N 1
ATOM 769 C CA . ILE A 1 96 ? -3.242 6.409 8.241 1.00 94.19 96 ILE A CA 1
ATOM 770 C C . ILE A 1 96 ? -2.592 6.532 9.627 1.00 94.19 96 ILE A C 1
ATOM 772 O O . ILE A 1 96 ? -1.859 7.483 9.900 1.00 94.19 96 ILE A O 1
ATOM 776 N N . LYS A 1 97 ? -2.835 5.543 10.489 1.00 95.06 97 LYS A N 1
ATOM 777 C CA . LYS A 1 97 ? -2.228 5.390 11.818 1.00 95.06 97 LYS A CA 1
ATOM 778 C C . LYS A 1 97 ? -1.123 4.340 11.808 1.00 95.06 97 LYS A C 1
ATOM 780 O O . LYS A 1 97 ? -0.026 4.611 12.306 1.00 95.06 97 LYS A O 1
ATOM 785 N N . SER A 1 98 ? -1.375 3.184 11.190 1.00 96.00 98 SER A N 1
ATOM 786 C CA . SER A 1 98 ? -0.350 2.15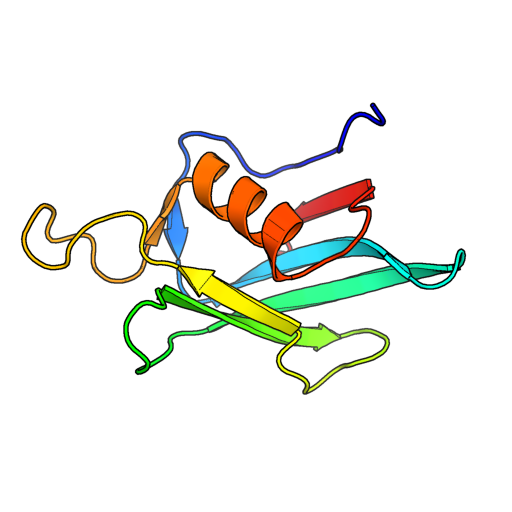8 11.000 1.00 96.00 98 SER A CA 1
ATOM 787 C C . SER A 1 98 ? -0.482 1.381 9.695 1.00 96.00 98 SER A C 1
ATOM 789 O O . SER A 1 98 ? -1.565 1.295 9.113 1.00 96.00 98 SER A O 1
ATOM 791 N N . ILE A 1 99 ? 0.649 0.836 9.241 1.00 96.69 99 ILE A N 1
ATOM 792 C CA . ILE A 1 99 ? 0.742 -0.105 8.121 1.00 96.69 99 ILE A CA 1
ATOM 793 C C . ILE A 1 99 ? 1.642 -1.266 8.541 1.00 96.69 99 ILE A C 1
ATOM 795 O O . ILE A 1 99 ? 2.822 -1.069 8.846 1.00 96.69 99 ILE A O 1
ATOM 799 N N . ASP A 1 100 ? 1.098 -2.475 8.496 1.00 95.94 100 ASP A N 1
ATOM 800 C CA . ASP A 1 100 ? 1.792 -3.708 8.854 1.00 95.94 100 ASP A CA 1
ATOM 801 C C . ASP A 1 100 ? 1.815 -4.676 7.666 1.00 95.94 100 ASP A C 1
ATOM 803 O O . ASP A 1 100 ? 0.843 -4.781 6.915 1.00 95.94 100 ASP A O 1
ATOM 807 N N . LEU A 1 101 ? 2.922 -5.402 7.495 1.00 95.44 101 LEU A N 1
ATOM 808 C CA . LEU A 1 101 ? 3.007 -6.469 6.497 1.00 95.44 101 LEU A CA 1
ATOM 809 C C . LEU A 1 101 ? 2.303 -7.716 7.035 1.00 95.44 101 LEU A C 1
ATOM 811 O O . LEU A 1 101 ? 2.584 -8.170 8.146 1.00 95.44 101 LEU A O 1
ATOM 815 N N . VAL A 1 102 ? 1.407 -8.289 6.235 1.00 94.44 102 VAL A N 1
ATOM 816 C CA . VAL A 1 102 ? 0.710 -9.533 6.583 1.00 94.44 102 VAL A CA 1
ATOM 817 C C . VAL A 1 102 ? 1.424 -10.697 5.903 1.00 94.44 102 VAL A C 1
ATOM 819 O O . VAL A 1 102 ? 1.625 -10.670 4.688 1.00 94.44 102 VAL A O 1
ATOM 822 N N . LYS A 1 103 ? 1.826 -11.694 6.697 1.00 83.38 103 LYS A N 1
ATOM 823 C CA . LYS A 1 103 ? 2.477 -12.922 6.217 1.00 83.38 103 LYS A CA 1
ATOM 824 C C . LYS A 1 103 ? 1.462 -13.948 5.726 1.00 83.38 103 LYS A C 1
ATOM 826 O O . LYS A 1 103 ? 0.363 -14.016 6.319 1.00 83.38 103 LYS A O 1
#

Sequence (103 aa):
MDKIISQLQPNEHYGCGTRLRVVYTHDGITESQTCILANTFEDPFLFQVISIDGYHSGSVEGYIRRQYDQDELNMTNICSGSHLLLELKERVFQNIKSIDLVK

Foldseek 3Di:
DQDEAEPADQADKDFFQWKKWWWAADPNDTWIFIWTFHADPDPQFLTFTATCDTDRHRDGQWTQGDPDDCPPDVPRTMDGSNSVVVCCDPTGGDGIRYMDTDD

Secondary structure (DSSP, 8-state):
-PPPEE---TTSEEETT-EEEEEEEETTEEEEEEEEEEE--STTEEEEEEEEESTTTTSEEEEEE-SS-TTTSS-TTEEEHHHHHHHIIIII-SS--EEEE--